Protein AF-C4MDR2-F1 (afdb_monomer_lite)

Sequence (64 aa):
LPRWNFTDFMHSFMIVFRVLCGEWIESMWDCMLVGDVSCIPFFLATVVIGNLVVLNLFLALLLS

Organism: NCBI:txid107326

InterPro domains:
  IPR005821 Ion transport domain [PF00520] (2-63)
  IPR043203 Voltage-gated cation channel calcium and sodium [PTHR10037] (2-64)

Secondary structure (DSSP, 8-state):
--SS-SSSHHHHHHHHHHHHTT--HHHHHHHHHHS-TTHHHHHHHHHHHHHHHHHHHHHHHHH-

Structure (mmCIF, N/CA/C/O backbone):
data_AF-C4MDR2-F1
#
_entry.id   AF-C4MDR2-F1
#
loop_
_atom_site.group_PDB
_atom_site.id
_atom_site.type_symbol
_atom_site.label_atom_id
_atom_site.label_alt_id
_atom_site.label_comp_id
_atom_site.label_asym_id
_atom_site.label_entity_id
_atom_site.label_seq_id
_atom_site.pdbx_PDB_ins_code
_atom_site.Cartn_x
_atom_site.Cartn_y
_atom_site.Cartn_z
_atom_site.occupancy
_atom_site.B_iso_or_equiv
_atom_site.auth_seq_id
_atom_site.auth_comp_id
_atom_site.auth_asym_id
_atom_site.auth_atom_id
_atom_site.pdbx_PDB_model_num
ATOM 1 N N . LEU A 1 1 ? 16.024 -12.637 -9.319 1.00 78.19 1 LEU A N 1
ATOM 2 C CA . LEU A 1 1 ? 14.792 -12.001 -8.807 1.00 78.19 1 LEU A CA 1
ATOM 3 C C . LEU A 1 1 ? 15.051 -11.490 -7.398 1.00 78.19 1 LEU A C 1
ATOM 5 O O . LEU A 1 1 ? 15.684 -12.224 -6.644 1.00 78.19 1 LEU A O 1
ATOM 9 N N . PRO A 1 2 ? 14.643 -10.254 -7.061 1.00 86.81 2 PRO A N 1
ATOM 10 C CA . PRO A 1 2 ? 14.749 -9.738 -5.698 1.00 86.81 2 PRO A 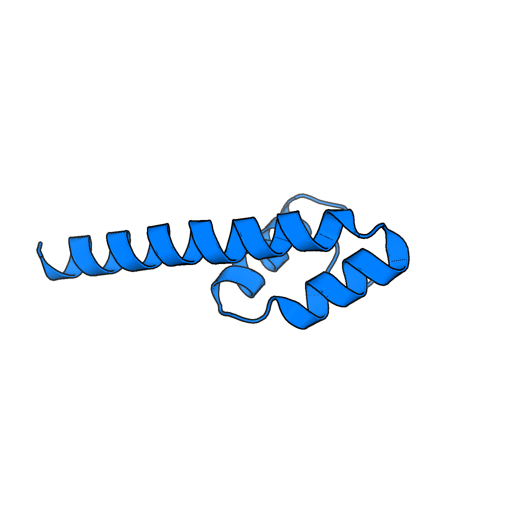CA 1
ATOM 11 C C . PRO A 1 2 ? 13.879 -10.557 -4.734 1.00 86.81 2 PRO A C 1
ATOM 13 O O . PRO A 1 2 ? 12.898 -11.180 -5.150 1.00 86.81 2 PRO A O 1
ATOM 16 N N . ARG A 1 3 ? 14.230 -10.546 -3.438 1.00 89.31 3 ARG A N 1
ATOM 17 C CA . ARG A 1 3 ? 13.469 -11.248 -2.384 1.00 89.31 3 ARG A CA 1
ATOM 18 C C . ARG A 1 3 ? 12.006 -10.797 -2.341 1.00 89.31 3 ARG A C 1
ATOM 20 O O . ARG A 1 3 ? 11.118 -11.609 -2.125 1.00 89.31 3 ARG A O 1
ATOM 27 N N . TRP A 1 4 ? 11.777 -9.506 -2.554 1.00 91.81 4 TRP A N 1
ATOM 28 C CA . TRP A 1 4 ? 10.459 -8.898 -2.659 1.00 91.81 4 TRP A CA 1
ATOM 29 C C . TRP A 1 4 ? 10.133 -8.712 -4.137 1.00 91.81 4 TRP A C 1
ATOM 31 O O . TRP A 1 4 ? 10.752 -7.893 -4.810 1.00 91.81 4 TRP A O 1
ATOM 41 N N . ASN A 1 5 ? 9.211 -9.514 -4.662 1.00 92.69 5 ASN A N 1
ATOM 42 C CA . ASN A 1 5 ? 8.754 -9.421 -6.045 1.00 92.69 5 ASN A CA 1
ATOM 43 C C . ASN A 1 5 ? 7.254 -9.762 -6.175 1.00 92.69 5 ASN A C 1
ATOM 45 O O . ASN A 1 5 ? 6.653 -10.317 -5.257 1.00 92.69 5 ASN A O 1
ATOM 49 N N . PHE A 1 6 ? 6.682 -9.461 -7.341 1.00 94.38 6 PHE A N 1
ATOM 50 C CA . PHE A 1 6 ? 5.286 -9.751 -7.688 1.00 94.38 6 PHE A CA 1
ATOM 51 C C . PHE A 1 6 ? 5.138 -10.929 -8.677 1.00 94.38 6 PHE A C 1
ATOM 53 O O . PHE A 1 6 ? 4.221 -10.931 -9.494 1.00 94.38 6 PHE A O 1
A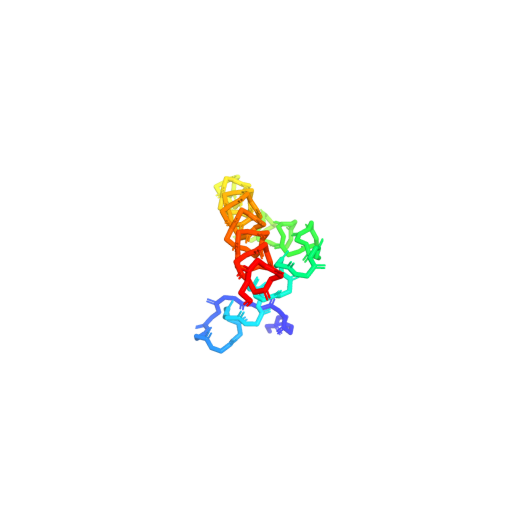TOM 60 N N . THR A 1 7 ? 6.049 -11.917 -8.681 1.00 94.94 7 THR A N 1
ATOM 61 C CA . THR A 1 7 ? 5.992 -13.008 -9.684 1.00 94.94 7 THR A CA 1
ATOM 62 C C . THR A 1 7 ? 5.075 -14.163 -9.323 1.00 94.94 7 THR A C 1
ATOM 64 O O . THR A 1 7 ? 4.559 -14.834 -10.212 1.00 94.94 7 THR A O 1
ATOM 67 N N . ASP A 1 8 ? 4.860 -14.408 -8.037 1.00 95.38 8 ASP A N 1
ATOM 68 C CA . ASP A 1 8 ? 3.946 -15.439 -7.557 1.00 95.38 8 ASP A CA 1
ATOM 69 C C . ASP A 1 8 ? 3.097 -14.916 -6.402 1.00 95.38 8 ASP A C 1
ATOM 71 O O . ASP A 1 8 ? 3.351 -13.853 -5.827 1.00 95.38 8 ASP A O 1
ATOM 75 N N . PHE A 1 9 ? 2.047 -15.670 -6.087 1.00 96.69 9 PHE A N 1
ATOM 76 C CA . PHE A 1 9 ? 1.050 -15.262 -5.109 1.00 96.69 9 PHE A CA 1
ATOM 77 C C . PHE A 1 9 ? 1.644 -15.048 -3.713 1.00 96.69 9 PHE A C 1
ATOM 79 O O . PHE A 1 9 ? 1.306 -14.065 -3.060 1.00 96.69 9 PHE A O 1
ATOM 86 N N . MET A 1 10 ? 2.544 -15.928 -3.261 1.00 96.06 10 MET A N 1
ATOM 87 C CA . MET A 1 10 ? 3.088 -15.844 -1.905 1.00 96.06 10 MET A CA 1
ATOM 88 C C . MET A 1 10 ? 4.019 -14.642 -1.755 1.00 96.06 10 MET A C 1
ATOM 90 O O . MET A 1 10 ? 3.868 -13.883 -0.800 1.00 96.06 10 MET A O 1
ATOM 94 N N . HIS A 1 11 ? 4.923 -14.400 -2.709 1.00 95.75 11 HIS A N 1
ATOM 95 C CA . HIS A 1 11 ? 5.771 -13.204 -2.668 1.00 95.75 11 HIS A CA 1
ATOM 96 C C . HIS A 1 11 ? 4.951 -11.913 -2.780 1.00 95.75 11 HIS A C 1
ATOM 98 O O . HIS A 1 11 ? 5.175 -10.984 -2.001 1.00 95.75 11 HIS A O 1
ATOM 104 N N . SER A 1 12 ? 3.936 -11.891 -3.649 1.00 9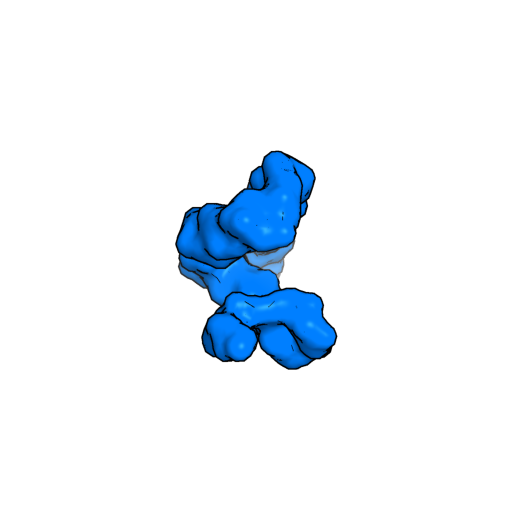5.75 12 SER A N 1
ATOM 105 C CA . SER A 1 12 ? 3.024 -10.747 -3.783 1.00 95.75 12 SER A CA 1
ATOM 106 C C . SER A 1 12 ? 2.264 -10.469 -2.482 1.00 95.75 12 SER A C 1
ATOM 108 O O . SER A 1 12 ? 2.188 -9.325 -2.036 1.00 95.75 12 SER A O 1
ATOM 110 N N . PHE A 1 13 ? 1.741 -11.515 -1.835 1.00 96.44 13 PHE A N 1
ATOM 111 C CA . PHE A 1 13 ? 1.040 -11.402 -0.558 1.00 96.44 13 PHE A CA 1
ATOM 112 C C . PHE A 1 13 ? 1.952 -10.850 0.542 1.00 96.44 13 PHE A C 1
ATOM 114 O O . PHE A 1 13 ? 1.556 -9.940 1.271 1.00 96.44 13 PHE A O 1
ATOM 121 N N . MET A 1 14 ? 3.190 -11.345 0.639 1.00 96.94 14 MET A N 1
ATOM 122 C CA . MET A 1 14 ? 4.132 -10.858 1.646 1.00 96.94 14 MET A CA 1
ATOM 123 C C . MET A 1 14 ? 4.513 -9.383 1.429 1.00 96.94 14 MET A C 1
ATOM 125 O O . MET A 1 14 ? 4.702 -8.672 2.414 1.00 96.94 14 MET A O 1
ATOM 129 N N . ILE A 1 15 ? 4.577 -8.889 0.182 1.00 96.25 15 ILE A N 1
ATOM 130 C CA . ILE A 1 15 ? 4.764 -7.449 -0.079 1.00 96.25 15 ILE A CA 1
ATOM 131 C C . ILE A 1 15 ? 3.570 -6.645 0.427 1.00 96.25 15 ILE A C 1
ATOM 133 O O . ILE A 1 15 ? 3.763 -5.648 1.117 1.00 96.25 15 ILE A O 1
ATOM 137 N N . VAL A 1 16 ? 2.340 -7.064 0.115 1.00 95.75 16 VAL A N 1
ATOM 138 C CA . VAL A 1 16 ? 1.140 -6.354 0.590 1.00 95.75 16 VAL A CA 1
ATOM 139 C C . VAL A 1 16 ? 1.101 -6.336 2.119 1.00 95.75 16 VAL A C 1
ATOM 141 O O . VAL A 1 16 ? 0.841 -5.294 2.712 1.00 95.75 16 VAL A O 1
ATOM 144 N N . PHE A 1 17 ? 1.445 -7.445 2.774 1.00 95.44 17 PHE A N 1
ATOM 145 C CA . PHE A 1 17 ? 1.570 -7.487 4.230 1.00 95.44 17 PHE A CA 1
ATOM 146 C C . PHE A 1 17 ? 2.634 -6.507 4.752 1.00 95.44 17 PHE A C 1
ATOM 148 O O . PHE A 1 17 ? 2.364 -5.735 5.669 1.00 95.44 17 PHE A O 1
ATOM 155 N N . ARG A 1 18 ? 3.817 -6.465 4.126 1.00 95.75 18 ARG A N 1
ATOM 156 C CA . ARG A 1 18 ? 4.892 -5.515 4.457 1.00 95.75 18 ARG A CA 1
ATOM 157 C C . ARG A 1 18 ? 4.443 -4.050 4.324 1.00 95.75 18 ARG A C 1
ATOM 159 O O . ARG A 1 18 ? 4.749 -3.233 5.191 1.00 95.75 18 ARG A O 1
ATOM 166 N N . VAL A 1 19 ? 3.662 -3.731 3.290 1.00 95.94 19 VAL A N 1
ATOM 167 C CA . VAL A 1 19 ? 3.051 -2.404 3.079 1.00 95.94 19 VAL A CA 1
ATOM 168 C C . VAL A 1 19 ? 2.110 -2.033 4.229 1.00 95.94 19 VAL A C 1
ATOM 170 O O . VAL A 1 19 ? 2.177 -0.908 4.720 1.00 95.94 19 VAL A O 1
ATOM 173 N N . LEU A 1 20 ? 1.277 -2.971 4.697 1.00 93.69 20 LEU A N 1
ATOM 174 C CA . LEU A 1 20 ? 0.376 -2.763 5.841 1.00 93.69 20 LEU A CA 1
ATOM 175 C C . LEU A 1 20 ? 1.131 -2.540 7.160 1.00 93.69 20 LEU A C 1
ATOM 177 O O . LEU A 1 20 ? 0.637 -1.834 8.035 1.00 93.69 20 LEU A O 1
ATOM 181 N N . CYS A 1 21 ? 2.342 -3.086 7.297 1.00 94.94 21 CYS A N 1
ATOM 182 C CA . CYS A 1 21 ? 3.237 -2.796 8.421 1.00 94.94 21 CYS A CA 1
ATOM 183 C C . CYS A 1 21 ? 3.904 -1.408 8.336 1.00 94.94 21 CYS A C 1
ATOM 185 O O . CYS A 1 21 ? 4.631 -1.031 9.252 1.00 94.94 21 CYS A O 1
ATOM 187 N N . GLY A 1 22 ? 3.672 -0.647 7.261 1.00 94.06 22 GLY A N 1
ATOM 188 C CA . GLY A 1 22 ? 4.211 0.699 7.052 1.00 94.06 22 GLY A CA 1
ATOM 189 C C . GLY A 1 22 ? 5.447 0.766 6.149 1.00 94.06 22 GLY A C 1
ATOM 190 O O . GLY A 1 22 ? 5.892 1.862 5.812 1.00 94.06 22 GLY A O 1
ATOM 191 N N . GLU A 1 23 ? 5.979 -0.366 5.687 1.00 96.12 23 GLU A N 1
ATOM 192 C CA . GLU A 1 23 ? 7.177 -0.425 4.838 1.00 96.12 23 GLU A CA 1
ATOM 193 C C . GLU A 1 23 ? 6.824 -0.457 3.337 1.00 96.12 23 GLU A C 1
ATOM 195 O O . GLU A 1 23 ? 7.045 -1.447 2.640 1.00 96.12 23 GLU A O 1
ATOM 200 N N . TRP A 1 24 ? 6.250 0.628 2.813 1.00 95.50 24 TRP A N 1
ATOM 201 C CA . TRP A 1 24 ? 5.743 0.676 1.431 1.00 95.50 24 TRP A CA 1
ATOM 202 C C . TRP A 1 24 ? 6.639 1.430 0.441 1.00 95.50 24 TRP A C 1
ATOM 204 O O . TRP A 1 24 ? 6.662 1.093 -0.742 1.00 95.50 24 TRP A O 1
ATOM 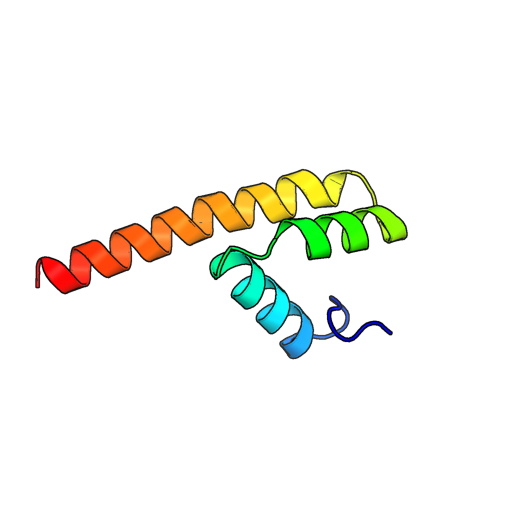214 N N . ILE A 1 25 ? 7.400 2.421 0.915 1.00 95.38 25 ILE A N 1
ATOM 215 C CA . ILE A 1 25 ? 8.219 3.309 0.074 1.00 95.38 25 ILE A CA 1
ATOM 216 C C . ILE A 1 25 ? 9.259 2.521 -0.737 1.00 95.38 25 ILE A C 1
ATOM 218 O O . ILE A 1 25 ? 9.328 2.690 -1.950 1.00 95.38 25 ILE A O 1
ATOM 222 N N . GLU A 1 26 ? 10.037 1.634 -0.105 1.00 94.50 26 GLU A N 1
ATOM 223 C CA . GLU A 1 26 ? 11.079 0.850 -0.796 1.00 94.50 26 GLU A CA 1
ATOM 224 C C . GLU A 1 26 ? 10.499 -0.006 -1.929 1.00 94.50 26 GLU A C 1
ATOM 226 O O . GLU A 1 26 ? 10.975 0.043 -3.059 1.00 94.50 26 GLU A O 1
ATOM 231 N N . SER A 1 27 ? 9.414 -0.737 -1.646 1.00 93.69 27 SER A N 1
ATOM 232 C CA . SER A 1 27 ? 8.766 -1.610 -2.637 1.00 93.69 27 SER A CA 1
ATOM 233 C C . SER A 1 27 ? 8.112 -0.819 -3.776 1.00 93.69 27 SER A C 1
ATOM 235 O O . SER A 1 27 ? 8.042 -1.306 -4.904 1.00 93.69 27 SER A O 1
ATOM 237 N N . MET A 1 28 ? 7.661 0.411 -3.507 1.00 95.56 28 MET A N 1
ATOM 238 C CA . MET A 1 28 ? 7.149 1.321 -4.531 1.00 95.56 28 MET A CA 1
ATOM 239 C C . MET A 1 28 ? 8.264 1.787 -5.474 1.00 95.56 28 MET A C 1
ATOM 241 O O . MET A 1 28 ? 8.075 1.734 -6.689 1.00 95.56 28 MET A O 1
ATOM 245 N N . TRP A 1 29 ? 9.415 2.215 -4.940 1.00 94.75 29 TRP A N 1
ATOM 246 C CA . TRP A 1 29 ? 10.560 2.625 -5.762 1.00 94.75 29 TRP A CA 1
ATOM 247 C C . TRP A 1 29 ? 11.071 1.476 -6.630 1.00 94.75 29 TRP A C 1
ATOM 249 O O . TRP A 1 29 ? 11.284 1.675 -7.826 1.00 94.75 29 TRP A O 1
ATOM 259 N N . ASP A 1 30 ? 11.179 0.270 -6.063 1.00 94.00 30 ASP A N 1
ATOM 260 C CA . ASP A 1 30 ? 11.553 -0.930 -6.815 1.00 94.00 30 ASP A CA 1
ATOM 261 C C . ASP A 1 30 ? 10.553 -1.208 -7.948 1.00 94.00 30 ASP A C 1
ATOM 263 O O . ASP A 1 30 ? 10.961 -1.474 -9.074 1.00 94.00 30 ASP A O 1
ATOM 267 N N . CYS A 1 31 ? 9.245 -1.078 -7.694 1.00 94.12 31 CYS A N 1
ATOM 268 C CA . CYS A 1 31 ? 8.212 -1.225 -8.726 1.00 94.12 31 CYS A CA 1
ATOM 269 C C . CYS A 1 31 ? 8.345 -0.170 -9.834 1.00 94.12 31 CYS A C 1
ATOM 271 O O . CYS A 1 31 ? 8.268 -0.512 -11.012 1.00 94.12 31 CYS A O 1
ATOM 273 N N . MET A 1 32 ? 8.587 1.097 -9.483 1.00 95.94 32 MET A N 1
ATOM 274 C CA . MET A 1 32 ? 8.761 2.181 -10.457 1.00 95.94 32 MET A CA 1
ATOM 275 C C . MET A 1 32 ? 10.013 2.011 -11.324 1.00 95.94 32 MET A C 1
ATOM 277 O O . MET A 1 32 ? 10.015 2.457 -12.466 1.00 95.94 32 MET A O 1
ATOM 281 N N . LEU A 1 33 ? 11.068 1.374 -10.805 1.00 93.94 33 LEU A N 1
ATOM 282 C CA . LEU A 1 33 ? 12.309 1.149 -11.550 1.00 93.94 33 LEU A CA 1
ATOM 283 C C . LEU A 1 33 ? 12.135 0.143 -12.702 1.00 93.94 33 LEU A C 1
ATOM 285 O O . LEU A 1 33 ? 12.814 0.257 -13.720 1.00 93.94 33 LEU A O 1
ATOM 289 N N . VAL A 1 34 ? 11.252 -0.846 -12.537 1.00 93.56 34 VAL A N 1
ATOM 290 C CA . VAL A 1 34 ? 10.982 -1.899 -13.539 1.00 93.56 34 VAL A CA 1
ATOM 291 C C . VAL A 1 34 ? 9.666 -1.716 -14.297 1.00 93.56 34 VAL A C 1
ATOM 293 O O . VAL A 1 34 ? 9.491 -2.334 -15.346 1.00 93.56 34 VAL A O 1
ATOM 296 N N . GLY A 1 35 ? 8.740 -0.921 -13.767 1.00 90.31 35 GLY A N 1
ATOM 297 C CA . GLY A 1 35 ? 7.413 -0.688 -14.324 1.00 90.31 35 GLY A CA 1
ATOM 298 C C . GLY A 1 35 ? 7.223 0.749 -14.800 1.00 90.31 35 GLY A C 1
ATOM 299 O O . GLY A 1 35 ? 8.014 1.274 -15.577 1.00 90.31 35 GLY A O 1
ATOM 300 N N . ASP A 1 36 ? 6.138 1.368 -14.342 1.00 91.75 36 ASP A N 1
ATOM 301 C CA . ASP A 1 36 ? 5.757 2.734 -14.695 1.00 91.75 36 ASP A CA 1
ATOM 302 C C . ASP A 1 36 ? 5.215 3.464 -13.452 1.00 91.75 36 ASP A C 1
ATOM 304 O O . ASP A 1 36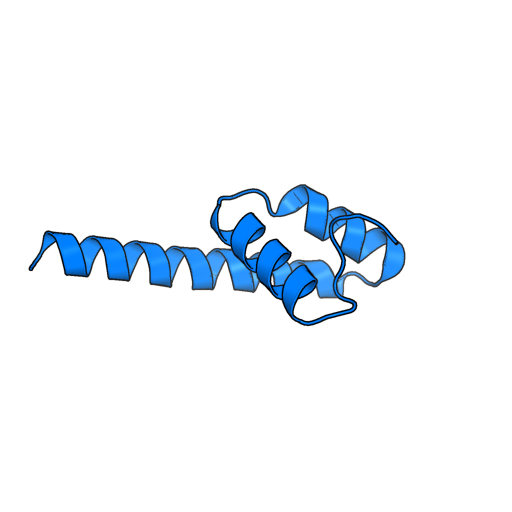 ? 5.031 2.883 -12.375 1.00 91.75 36 ASP A O 1
ATOM 308 N N . VAL A 1 37 ? 4.899 4.748 -13.595 1.00 93.62 37 VAL A N 1
ATOM 309 C CA . VAL A 1 37 ? 4.342 5.606 -12.539 1.00 93.62 37 VAL A CA 1
ATOM 310 C C . VAL A 1 37 ? 3.006 5.100 -11.981 1.00 93.62 37 VAL A C 1
ATOM 312 O O . VAL A 1 37 ? 2.582 5.540 -10.912 1.00 93.62 37 VAL A O 1
ATOM 315 N N . SER A 1 38 ? 2.364 4.127 -12.638 1.00 94.06 38 SER A N 1
ATOM 316 C CA . SER A 1 38 ? 1.176 3.420 -12.144 1.00 94.06 38 SER A CA 1
ATOM 317 C C . SER A 1 38 ? 1.414 2.641 -10.843 1.00 94.06 38 SER A C 1
ATOM 319 O O . SER A 1 38 ? 0.451 2.338 -10.139 1.00 94.06 38 SER A O 1
ATOM 321 N N . CYS A 1 39 ? 2.668 2.351 -10.472 1.00 95.38 39 CYS A N 1
ATOM 322 C CA . CYS A 1 39 ? 2.994 1.779 -9.161 1.00 95.38 39 CYS A CA 1
ATOM 323 C C . CYS A 1 39 ? 2.583 2.714 -8.006 1.00 95.38 39 CYS A C 1
ATOM 325 O O . CYS A 1 39 ? 2.139 2.244 -6.960 1.00 95.38 39 CYS A O 1
ATOM 327 N N . ILE A 1 40 ? 2.666 4.037 -8.192 1.00 96.06 40 ILE A N 1
ATOM 328 C CA . ILE A 1 40 ? 2.351 5.025 -7.149 1.00 96.06 40 ILE A CA 1
ATOM 329 C C . ILE A 1 40 ? 0.891 4.906 -6.672 1.00 96.06 40 ILE A C 1
ATOM 331 O O . ILE A 1 40 ? 0.684 4.672 -5.477 1.00 96.06 40 ILE A O 1
ATOM 335 N N . PRO A 1 41 ? -0.140 5.017 -7.540 1.00 96.94 41 PRO A N 1
ATOM 336 C CA . PRO A 1 41 ? -1.525 4.897 -7.091 1.00 96.94 41 PRO A CA 1
ATOM 337 C C . PRO A 1 41 ? -1.842 3.515 -6.504 1.00 96.94 41 PRO A C 1
ATOM 339 O O . PRO A 1 41 ? -2.654 3.438 -5.586 1.00 96.94 41 PRO A O 1
ATOM 342 N N . PHE A 1 42 ? -1.185 2.441 -6.957 1.00 95.69 42 PHE A N 1
ATOM 343 C CA . PHE A 1 42 ? -1.366 1.100 -6.391 1.00 95.69 42 PHE A CA 1
ATOM 344 C C . PHE A 1 42 ? -0.917 1.019 -4.923 1.00 95.69 42 PHE A C 1
ATOM 346 O O . PHE A 1 42 ? -1.692 0.605 -4.055 1.00 95.69 42 PHE A O 1
ATOM 353 N N . PHE A 1 43 ? 0.312 1.451 -4.623 1.00 96.62 43 PHE A N 1
ATOM 354 C CA . PHE A 1 43 ? 0.834 1.420 -3.254 1.00 96.62 43 PHE A CA 1
ATOM 355 C C . PHE A 1 43 ? 0.087 2.401 -2.344 1.00 96.62 43 PHE A C 1
ATOM 357 O O . PHE A 1 43 ? -0.279 2.030 -1.229 1.00 96.62 43 PHE A O 1
ATOM 364 N N . LEU A 1 44 ? -0.230 3.610 -2.825 1.00 97.00 44 LEU A N 1
ATOM 365 C CA . LEU A 1 44 ? -1.003 4.584 -2.048 1.00 97.00 44 LEU A CA 1
ATOM 366 C C . LEU A 1 44 ? -2.415 4.083 -1.723 1.00 97.00 44 LEU A C 1
ATOM 368 O O . LEU A 1 44 ? -2.838 4.175 -0.571 1.00 97.00 44 LEU A O 1
ATOM 372 N N . ALA A 1 45 ? -3.133 3.514 -2.697 1.00 97.00 45 ALA A N 1
ATOM 373 C CA . ALA A 1 45 ? -4.456 2.939 -2.455 1.00 97.00 45 ALA A CA 1
ATOM 374 C C . ALA A 1 45 ? -4.389 1.788 -1.440 1.00 97.00 45 ALA A C 1
ATOM 376 O O . ALA A 1 45 ? -5.229 1.713 -0.545 1.00 97.00 45 ALA A O 1
ATOM 377 N N . THR A 1 46 ? -3.362 0.939 -1.530 1.00 96.06 46 THR A N 1
ATOM 378 C CA . THR A 1 46 ? -3.153 -0.180 -0.599 1.00 96.06 46 THR A CA 1
ATOM 379 C C . THR A 1 46 ? -2.911 0.307 0.832 1.00 96.06 46 THR A C 1
ATOM 381 O O . THR A 1 46 ? -3.519 -0.222 1.759 1.00 96.06 46 THR A O 1
ATOM 384 N N . VAL A 1 47 ? -2.089 1.345 1.025 1.00 96.50 47 VAL A N 1
ATOM 385 C CA . VAL A 1 47 ? -1.844 1.946 2.350 1.00 96.50 47 VAL A CA 1
ATOM 386 C C . VAL A 1 47 ? -3.117 2.577 2.915 1.00 96.50 47 VAL A C 1
ATOM 388 O O . VAL A 1 47 ? -3.454 2.342 4.073 1.00 96.50 47 VAL A O 1
ATOM 391 N N . VAL A 1 48 ? -3.850 3.356 2.111 1.00 96.88 48 VAL A N 1
ATOM 392 C CA . VAL A 1 48 ? -5.077 4.034 2.563 1.00 96.88 48 VAL A CA 1
ATOM 393 C C . VAL A 1 48 ? -6.155 3.019 2.940 1.00 96.88 48 VAL A C 1
ATOM 395 O O . VAL A 1 48 ? -6.667 3.058 4.057 1.00 96.88 48 VAL A O 1
ATOM 398 N N . ILE A 1 49 ? -6.481 2.089 2.039 1.00 97.12 49 ILE A N 1
ATOM 399 C CA . ILE A 1 49 ? -7.514 1.072 2.280 1.00 97.12 49 ILE A CA 1
ATOM 400 C C . ILE A 1 49 ? -7.089 0.157 3.429 1.00 97.12 49 ILE A C 1
ATOM 402 O O . ILE A 1 49 ? -7.874 -0.098 4.340 1.00 97.12 49 ILE A O 1
ATOM 406 N N . GLY A 1 50 ? -5.837 -0.298 3.412 1.00 95.75 50 GLY A N 1
ATOM 407 C CA . GLY A 1 50 ? -5.268 -1.161 4.434 1.00 95.75 50 GLY A CA 1
ATOM 408 C C . GLY A 1 50 ? -5.362 -0.565 5.831 1.00 95.75 50 GLY A C 1
ATOM 409 O O . GLY A 1 50 ? -5.918 -1.192 6.729 1.00 95.75 50 GLY A O 1
ATOM 410 N N . ASN A 1 51 ? -4.904 0.674 6.004 1.00 94.88 51 ASN A N 1
ATOM 411 C CA . ASN A 1 51 ? -4.954 1.354 7.295 1.00 94.88 51 ASN A CA 1
ATOM 412 C C . ASN A 1 51 ? -6.389 1.593 7.772 1.00 94.88 51 ASN A C 1
ATOM 414 O O . ASN A 1 51 ? -6.663 1.411 8.954 1.00 94.88 51 ASN A O 1
ATOM 418 N N . LEU A 1 52 ? -7.316 1.956 6.876 1.00 97.19 52 LEU A N 1
ATOM 419 C CA . LEU A 1 52 ? -8.730 2.113 7.236 1.00 97.19 52 LEU A CA 1
ATOM 420 C C . LEU A 1 52 ? -9.336 0.797 7.735 1.00 97.19 52 LEU A C 1
ATOM 422 O O . LEU A 1 52 ? -10.047 0.787 8.738 1.00 97.19 52 LEU A O 1
ATOM 426 N N . VAL A 1 53 ? -9.050 -0.315 7.058 1.00 96.56 53 VAL A N 1
ATOM 427 C CA . VAL A 1 53 ? -9.533 -1.641 7.463 1.00 96.56 53 VAL A CA 1
ATOM 428 C C . VAL A 1 53 ? -8.919 -2.061 8.798 1.00 96.56 53 VAL A C 1
ATOM 430 O O . VAL A 1 53 ? -9.654 -2.464 9.696 1.00 96.56 53 VAL A O 1
ATOM 433 N N . VAL A 1 54 ? -7.598 -1.929 8.955 1.00 95.00 54 VAL A N 1
ATOM 434 C CA . VAL A 1 54 ? -6.879 -2.291 10.189 1.00 95.00 54 VAL A CA 1
ATOM 435 C C . VAL A 1 54 ? -7.381 -1.467 11.374 1.00 95.00 54 VAL A C 1
ATOM 437 O O . VAL A 1 54 ? -7.667 -2.028 12.430 1.00 95.00 54 VAL A O 1
ATOM 440 N N . LEU A 1 55 ? -7.550 -0.154 11.191 1.00 96.31 55 LEU A N 1
ATOM 441 C CA . LEU A 1 55 ? -8.059 0.741 12.227 1.00 96.31 55 LEU A CA 1
ATOM 442 C C . LEU A 1 55 ? -9.483 0.359 12.641 1.00 96.31 55 LEU A C 1
ATOM 444 O O . LEU A 1 55 ? -9.757 0.226 13.830 1.00 96.31 55 LEU A O 1
ATOM 448 N N . ASN A 1 56 ? -10.381 0.147 11.677 1.00 96.31 56 ASN A N 1
ATOM 449 C CA . ASN A 1 56 ? -11.762 -0.230 11.971 1.00 96.31 56 ASN A CA 1
ATOM 450 C C . ASN A 1 56 ? -11.858 -1.599 12.652 1.00 96.31 56 ASN A C 1
ATOM 452 O O . ASN A 1 56 ? -12.651 -1.757 13.577 1.00 96.31 56 ASN A O 1
ATOM 456 N N . LEU A 1 57 ? -11.039 -2.573 12.242 1.00 96.81 57 LEU A N 1
ATOM 457 C CA . LEU A 1 57 ? -10.989 -3.885 12.887 1.00 96.81 57 LEU A CA 1
ATOM 458 C C . LEU A 1 57 ? -10.510 -3.772 14.337 1.00 96.81 57 LEU A C 1
ATOM 460 O O . LEU A 1 57 ? -11.114 -4.357 15.231 1.00 96.81 57 LEU A O 1
ATOM 464 N N . PHE A 1 58 ? -9.454 -2.995 14.577 1.00 96.06 58 PHE A N 1
ATOM 465 C CA . PHE A 1 58 ? -8.939 -2.758 15.921 1.00 96.06 58 PHE A CA 1
ATOM 466 C C . PHE A 1 58 ? -9.978 -2.073 16.817 1.00 96.06 58 PHE A C 1
ATOM 468 O O . PHE A 1 58 ? -10.215 -2.523 17.934 1.00 96.06 58 PHE A O 1
ATOM 475 N N . LEU A 1 59 ? -10.653 -1.034 16.312 1.00 97.31 59 LEU A N 1
ATOM 476 C CA . LEU A 1 59 ? -11.742 -0.371 17.032 1.00 97.31 59 LEU A CA 1
ATOM 477 C C . LEU A 1 59 ? -12.899 -1.332 17.335 1.00 97.31 59 LEU A C 1
ATOM 479 O O . LEU A 1 59 ? -13.407 -1.325 18.451 1.00 97.31 59 LEU A O 1
ATOM 483 N N . ALA A 1 60 ? -13.292 -2.179 16.380 1.00 98.00 60 ALA A N 1
ATOM 484 C CA . ALA A 1 60 ? -14.352 -3.164 16.583 1.00 98.00 60 ALA A CA 1
ATOM 485 C C . ALA A 1 60 ? -14.003 -4.182 17.682 1.00 98.00 60 ALA A C 1
ATOM 487 O O . ALA A 1 60 ? -14.868 -4.513 18.485 1.00 98.00 60 ALA A O 1
ATOM 488 N N . LEU A 1 61 ? -12.744 -4.632 17.747 1.00 97.12 61 LEU A N 1
ATOM 489 C CA . LEU A 1 61 ? -12.250 -5.542 18.791 1.00 97.12 61 LEU A CA 1
ATOM 490 C C . LEU A 1 61 ? -12.119 -4.879 20.170 1.00 97.12 61 LEU A C 1
ATOM 492 O O . LEU A 1 61 ? -12.165 -5.567 21.182 1.00 97.12 61 LEU A O 1
ATOM 496 N N . LEU A 1 62 ? -11.909 -3.562 20.232 1.00 96.50 62 LEU A N 1
ATOM 497 C CA . LEU A 1 62 ? -11.869 -2.825 21.501 1.00 96.50 62 LEU A CA 1
ATOM 498 C C . LEU A 1 62 ? -13.261 -2.495 22.047 1.00 96.50 62 LEU A C 1
ATOM 500 O O . LEU A 1 62 ? -13.421 -2.326 23.253 1.00 96.50 62 LEU A O 1
ATOM 504 N N . LEU A 1 63 ? -14.240 -2.3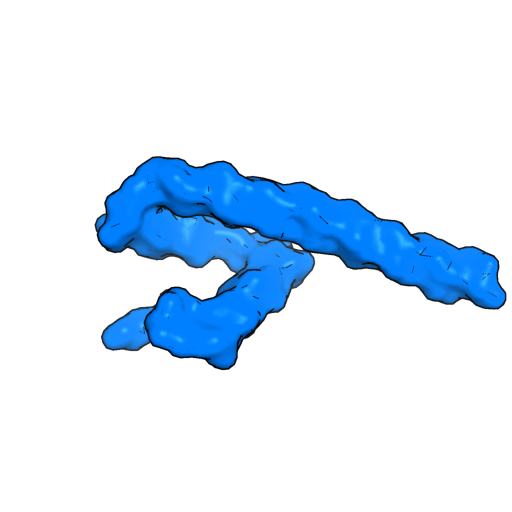28 21.157 1.00 94.69 63 LEU A N 1
ATOM 505 C CA . LEU A 1 63 ? -15.629 -2.016 21.498 1.00 94.69 63 LEU A CA 1
ATOM 506 C C . LEU A 1 63 ? -16.481 -3.272 21.748 1.00 94.69 63 LEU A C 1
ATOM 508 O O . LEU A 1 63 ? -17.636 -3.132 22.153 1.00 94.69 63 LEU A O 1
ATOM 512 N N . SER A 1 64 ? -15.933 -4.463 21.483 1.00 85.00 64 SER A N 1
ATOM 513 C CA . SER A 1 64 ? -16.519 -5.763 21.833 1.00 85.00 64 SER A CA 1
ATOM 514 C C . SER A 1 64 ? -16.187 -6.160 23.263 1.00 85.00 64 SER A C 1
ATOM 516 O O . SER A 1 64 ? -17.115 -6.600 23.973 1.00 85.00 64 SER A O 1
#

pLDDT: mean 94.76, std 3.12, range [78.19, 98.0]

Foldseek 3Di:
DDQQDDPDDVSVVVLLVCLLVVNQPVVLVVCCVVHNPVSVCVSVVSNVVSVVVVVVVVVVVVVD

Radius of gyration: 13.52 Å; chains: 1; bounding box: 31×21×36 Å